Protein AF-A0A955SQ48-F1 (afdb_monomer_lite)

Radius of gyration: 22.97 Å; chains: 1; bounding box: 26×43×62 Å

Structure (mmCIF, N/CA/C/O backbone):
data_AF-A0A955SQ48-F1
#
_entry.id   AF-A0A955SQ48-F1
#
loop_
_atom_site.group_PDB
_atom_site.id
_atom_site.type_symbol
_atom_site.label_atom_id
_atom_site.label_alt_id
_atom_site.label_comp_id
_atom_site.label_asym_id
_atom_site.label_entity_id
_atom_site.label_seq_id
_atom_site.pdbx_PDB_ins_code
_atom_site.Cartn_x
_atom_site.Cartn_y
_atom_site.Cartn_z
_atom_site.occupancy
_atom_site.B_iso_or_equiv
_atom_site.auth_seq_id
_atom_site.auth_comp_id
_atom_site.auth_asym_id
_atom_site.auth_atom_id
_atom_site.pdbx_PDB_model_num
ATOM 1 N N . GLU A 1 1 ? -7.824 2.718 1.942 1.00 55.84 1 GLU A N 1
ATOM 2 C CA . GLU A 1 1 ? -6.817 3.527 1.206 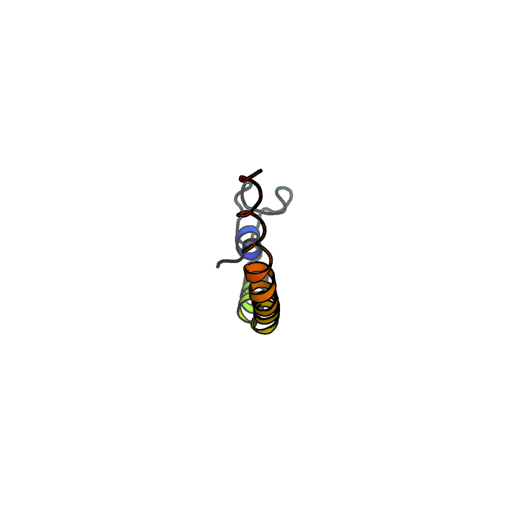1.00 55.84 1 GLU A CA 1
ATOM 3 C C . GLU A 1 1 ? -5.759 4.229 2.076 1.00 55.84 1 GLU A C 1
ATOM 5 O O . GLU A 1 1 ? -4.711 4.566 1.548 1.00 55.84 1 GLU A O 1
ATOM 10 N N . ALA A 1 2 ? -5.930 4.391 3.397 1.00 76.69 2 ALA A N 1
ATOM 11 C CA . ALA A 1 2 ? -4.946 5.074 4.261 1.00 76.69 2 ALA A CA 1
ATOM 12 C C . ALA A 1 2 ? -3.631 4.300 4.544 1.00 76.69 2 ALA A C 1
ATOM 14 O O . ALA A 1 2 ? -2.786 4.767 5.305 1.00 76.69 2 ALA A O 1
ATOM 15 N N . SER A 1 3 ? -3.444 3.107 3.970 1.00 88.56 3 SER A N 1
ATOM 16 C CA . SER A 1 3 ? -2.236 2.303 4.180 1.00 88.56 3 SER A CA 1
ATOM 17 C C . SER A 1 3 ? -1.145 2.699 3.189 1.00 88.56 3 SER A C 1
ATOM 19 O O . SER A 1 3 ? -1.302 2.534 1.978 1.00 88.56 3 SER A O 1
ATOM 21 N N . ILE A 1 4 ? -0.004 3.160 3.712 1.00 90.81 4 ILE A N 1
ATOM 22 C CA . ILE A 1 4 ? 1.175 3.475 2.894 1.00 90.81 4 ILE A CA 1
ATOM 23 C C . ILE A 1 4 ? 1.673 2.247 2.126 1.00 90.81 4 ILE A C 1
ATOM 25 O O . ILE A 1 4 ? 2.107 2.366 0.986 1.00 90.81 4 ILE A O 1
ATOM 29 N N . LEU A 1 5 ? 1.574 1.053 2.716 1.00 90.50 5 LEU A N 1
ATOM 30 C CA . LEU A 1 5 ? 1.991 -0.184 2.065 1.00 90.50 5 LEU A CA 1
ATOM 31 C C . LEU A 1 5 ? 1.099 -0.492 0.860 1.00 90.50 5 LEU A C 1
ATOM 33 O O . LEU A 1 5 ? 1.611 -0.706 -0.236 1.00 90.50 5 LEU A O 1
ATOM 37 N N . TYR A 1 6 ? -0.222 -0.432 1.045 1.00 93.31 6 TYR A N 1
ATOM 38 C CA . TYR A 1 6 ? -1.186 -0.629 -0.037 1.00 93.31 6 TYR A CA 1
ATOM 39 C C . TYR A 1 6 ? -0.954 0.369 -1.181 1.00 93.31 6 TYR A C 1
ATOM 41 O O . TYR A 1 6 ? -0.834 -0.022 -2.341 1.00 93.31 6 TYR A O 1
ATOM 49 N N . HIS A 1 7 ? -0.778 1.651 -0.845 1.00 92.69 7 HIS A N 1
ATOM 50 C CA . HIS A 1 7 ? -0.501 2.704 -1.821 1.00 92.69 7 HIS A CA 1
ATOM 51 C C . HIS A 1 7 ? 0.780 2.442 -2.633 1.00 92.69 7 HIS A C 1
ATOM 53 O O . HIS A 1 7 ? 0.780 2.554 -3.859 1.00 92.69 7 HIS A O 1
ATOM 59 N N . ARG A 1 8 ? 1.874 2.037 -1.975 1.00 92.06 8 ARG A N 1
ATOM 60 C CA . ARG A 1 8 ? 3.157 1.777 -2.651 1.00 92.06 8 ARG A CA 1
ATOM 61 C C . ARG A 1 8 ? 3.151 0.501 -3.488 1.00 92.06 8 ARG A C 1
ATOM 63 O O . ARG A 1 8 ? 3.894 0.423 -4.464 1.00 92.06 8 ARG A O 1
ATOM 70 N N . LEU A 1 9 ? 2.336 -0.488 -3.126 1.00 91.25 9 LEU A N 1
ATOM 71 C CA . LEU A 1 9 ? 2.171 -1.715 -3.903 1.00 91.25 9 LEU A CA 1
ATOM 72 C C . LEU A 1 9 ? 1.276 -1.521 -5.130 1.00 91.25 9 LEU A C 1
ATOM 74 O O . LEU A 1 9 ? 1.452 -2.251 -6.099 1.00 91.25 9 LEU A O 1
ATOM 78 N N . GLY A 1 10 ? 0.356 -0.558 -5.114 1.00 92.62 10 GLY A N 1
ATOM 79 C CA . GLY A 1 10 ? -0.492 -0.229 -6.264 1.00 92.62 10 GLY A CA 1
ATOM 80 C C . GLY A 1 10 ? 0.124 0.759 -7.260 1.00 92.62 10 GLY A C 1
ATOM 81 O O . GLY A 1 10 ? -0.479 1.030 -8.290 1.00 92.62 10 GLY A O 1
ATOM 82 N N . SER A 1 11 ? 1.303 1.320 -6.975 1.00 91.19 11 SER A N 1
ATOM 83 C CA . SER A 1 11 ? 1.920 2.354 -7.815 1.00 91.19 11 SER A CA 1
ATOM 84 C C . SER A 1 11 ? 3.047 1.811 -8.697 1.00 91.19 11 SER A C 1
ATOM 86 O O . SER A 1 11 ? 3.845 0.975 -8.269 1.00 91.19 11 SER A O 1
ATOM 88 N N . THR A 1 12 ? 3.146 2.329 -9.924 1.00 90.50 12 THR A N 1
ATOM 89 C CA . THR A 1 12 ? 4.278 2.116 -10.845 1.00 90.50 12 THR A CA 1
ATOM 90 C C . THR A 1 12 ? 5.222 3.315 -10.923 1.00 90.50 12 THR A C 1
ATOM 92 O O . THR A 1 12 ? 6.312 3.179 -11.489 1.00 90.50 12 THR A O 1
ATOM 95 N N . ASP A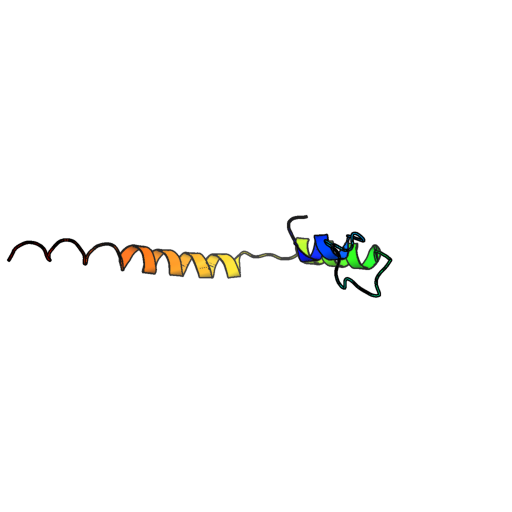 1 13 ? 4.849 4.451 -10.324 1.00 90.56 13 ASP A N 1
ATOM 96 C CA . ASP A 1 13 ? 5.683 5.651 -10.249 1.00 90.56 13 ASP A CA 1
ATOM 97 C C . ASP A 1 13 ? 6.977 5.329 -9.476 1.00 90.56 13 ASP A C 1
ATOM 99 O O . ASP A 1 13 ? 6.893 4.934 -8.309 1.00 90.56 13 ASP A O 1
ATOM 103 N N . PRO A 1 14 ? 8.171 5.489 -10.080 1.00 87.50 14 PRO A N 1
ATOM 104 C CA . PRO A 1 14 ? 9.460 5.249 -9.432 1.00 87.50 14 PRO A CA 1
ATOM 105 C C . PRO A 1 14 ? 9.649 5.949 -8.078 1.00 87.50 14 PRO A C 1
ATOM 107 O O . PRO A 1 14 ? 10.345 5.405 -7.220 1.00 87.50 14 PRO A O 1
ATOM 110 N N . GLY A 1 15 ? 9.040 7.122 -7.871 1.00 90.00 15 GLY A N 1
ATOM 111 C CA . GLY A 1 15 ? 9.127 7.872 -6.613 1.00 90.00 15 GLY A CA 1
ATOM 112 C C . GLY A 1 15 ? 8.272 7.295 -5.480 1.00 90.00 15 GLY A C 1
ATOM 113 O O . GLY A 1 15 ? 8.541 7.546 -4.305 1.00 90.00 15 GLY A O 1
ATOM 114 N N . VAL A 1 16 ? 7.261 6.491 -5.817 1.00 89.31 16 VAL A N 1
ATOM 115 C CA . VAL A 1 16 ? 6.272 5.954 -4.870 1.00 89.31 16 VAL A CA 1
ATOM 116 C C . VAL A 1 16 ? 6.444 4.449 -4.695 1.00 89.31 16 VAL A C 1
ATOM 118 O O . VAL A 1 16 ? 6.448 3.936 -3.570 1.00 89.31 16 VAL A O 1
ATOM 121 N N . ARG A 1 17 ? 6.611 3.724 -5.800 1.00 89.44 17 ARG A N 1
ATOM 122 C CA . ARG A 1 17 ? 6.646 2.265 -5.828 1.00 89.44 17 ARG A CA 1
ATOM 123 C C . ARG A 1 17 ? 7.797 1.696 -5.009 1.00 89.44 17 ARG A C 1
ATOM 125 O O . ARG A 1 17 ? 8.842 2.318 -4.826 1.00 89.44 17 ARG A O 1
ATOM 132 N N . MET A 1 18 ? 7.617 0.458 -4.571 1.00 86.38 18 MET A N 1
ATOM 133 C CA . MET A 1 18 ? 8.695 -0.376 -4.046 1.00 86.38 18 MET A CA 1
ATOM 134 C C . MET A 1 18 ? 8.561 -1.817 -4.576 1.00 86.38 18 MET A C 1
ATOM 136 O O . MET A 1 18 ? 7.435 -2.320 -4.687 1.00 86.38 18 MET A O 1
ATOM 140 N N . PRO A 1 19 ? 9.682 -2.502 -4.882 1.00 84.06 19 PRO A N 1
ATOM 141 C CA . PRO A 1 19 ? 11.031 -1.944 -5.017 1.00 84.06 19 PRO A CA 1
ATOM 142 C C . PRO A 1 19 ? 11.146 -0.996 -6.227 1.00 84.06 19 PRO A C 1
ATOM 144 O O . PRO A 1 19 ? 10.432 -1.122 -7.227 1.00 84.06 19 PRO A O 1
ATOM 147 N N . VAL A 1 20 ? 12.057 -0.022 -6.132 1.00 79.25 20 VAL A N 1
ATOM 148 C CA . VAL A 1 20 ? 12.267 0.993 -7.185 1.00 79.25 20 VAL A CA 1
ATOM 149 C C . VAL A 1 20 ? 12.780 0.350 -8.478 1.00 79.25 20 VAL A C 1
ATOM 151 O O . VAL A 1 20 ? 12.366 0.727 -9.568 1.00 79.25 20 VAL A O 1
ATOM 154 N N . VAL A 1 21 ? 13.602 -0.695 -8.378 1.00 78.81 21 VAL A N 1
ATOM 155 C CA . VAL A 1 21 ? 14.143 -1.453 -9.518 1.00 78.81 21 VAL A CA 1
ATOM 156 C C . VAL A 1 21 ? 13.452 -2.807 -9.676 1.00 78.81 21 VAL A C 1
ATOM 158 O O . VAL A 1 21 ? 12.993 -3.397 -8.704 1.00 78.81 21 VAL A O 1
ATOM 161 N N . GLY A 1 22 ? 13.354 -3.295 -10.915 1.00 74.38 22 GLY A N 1
ATOM 162 C CA . GLY A 1 22 ? 12.907 -4.664 -11.214 1.00 74.38 22 GLY A CA 1
ATOM 163 C C . GLY A 1 22 ? 11.395 -4.929 -11.200 1.00 74.38 22 GLY A C 1
ATOM 164 O O . GLY A 1 22 ? 10.990 -6.029 -11.552 1.00 74.38 22 GLY A O 1
ATOM 165 N N . ARG A 1 23 ? 10.546 -3.949 -10.853 1.00 80.62 23 ARG A N 1
ATOM 166 C CA . ARG A 1 23 ? 9.083 -4.124 -10.766 1.00 80.62 23 ARG A CA 1
ATOM 167 C C . ARG A 1 23 ? 8.293 -3.186 -11.687 1.00 80.62 23 ARG A C 1
ATOM 169 O O . ARG A 1 23 ? 7.913 -2.103 -11.274 1.00 80.62 23 ARG A O 1
ATOM 176 N N . SER A 1 24 ? 7.972 -3.585 -12.911 1.00 79.00 24 SER A N 1
ATOM 177 C CA . SER A 1 24 ? 7.216 -2.729 -13.848 1.00 79.00 24 SER A CA 1
ATOM 178 C C . SER A 1 24 ? 5.690 -2.876 -13.792 1.00 79.00 24 SER A C 1
ATOM 180 O O . SER A 1 24 ? 4.998 -2.022 -14.337 1.00 79.00 24 SER A O 1
ATOM 182 N N . LEU A 1 25 ? 5.165 -3.924 -13.148 1.00 85.75 25 LEU A N 1
ATOM 183 C CA . LEU A 1 25 ? 3.738 -4.258 -13.154 1.00 85.75 25 LEU A CA 1
ATOM 184 C C . LEU A 1 25 ? 3.132 -4.226 -11.738 1.00 85.75 25 LEU A C 1
ATOM 186 O O . LEU A 1 25 ? 3.795 -4.543 -10.739 1.00 85.75 25 LEU A O 1
ATOM 190 N N . VAL A 1 26 ? 1.854 -3.859 -11.660 1.00 90.56 26 VAL A N 1
ATOM 191 C CA . VAL A 1 26 ? 1.015 -4.033 -10.470 1.00 90.56 26 VAL A CA 1
ATOM 192 C C . VAL A 1 26 ? 0.364 -5.410 -10.528 1.00 90.56 26 VAL A C 1
ATOM 194 O O . VAL A 1 26 ? -0.140 -5.827 -11.565 1.00 90.56 26 VAL A O 1
ATOM 197 N N . HIS A 1 27 ? 0.417 -6.134 -9.411 1.00 92.94 27 HIS A N 1
ATOM 198 C CA . HIS A 1 27 ? -0.228 -7.433 -9.278 1.00 92.94 27 HIS A CA 1
ATOM 199 C C . HIS A 1 27 ? -1.612 -7.237 -8.651 1.00 92.94 27 HIS A C 1
ATOM 201 O O . HIS A 1 27 ? -1.731 -7.194 -7.426 1.00 92.94 27 HIS A O 1
ATOM 207 N N . GLU A 1 28 ? -2.631 -7.074 -9.494 1.00 94.31 28 GLU A N 1
ATOM 208 C CA . GLU A 1 28 ? -3.984 -6.661 -9.083 1.00 94.31 28 GLU A CA 1
ATOM 209 C C . GLU A 1 28 ? -4.631 -7.627 -8.083 1.00 94.31 28 GLU A C 1
ATOM 211 O O . GLU A 1 28 ? -5.152 -7.198 -7.057 1.00 94.31 28 GLU A O 1
ATOM 216 N N . GLU A 1 29 ? -4.529 -8.939 -8.318 1.00 95.88 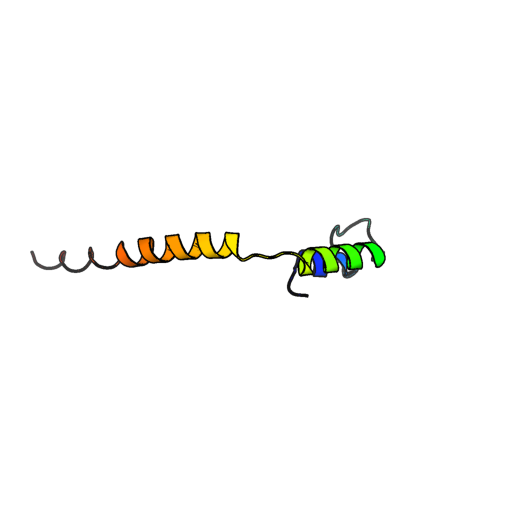29 GLU A N 1
ATOM 217 C CA . GLU A 1 29 ? -5.098 -9.955 -7.420 1.00 95.88 29 GLU A CA 1
ATOM 218 C C . GLU A 1 29 ? -4.462 -9.896 -6.023 1.00 95.88 29 GLU A C 1
ATOM 220 O O . GLU A 1 29 ? -5.140 -9.903 -5.000 1.00 95.88 29 GLU A O 1
ATOM 225 N N . GLY A 1 30 ? -3.139 -9.748 -5.971 1.00 93.69 30 GLY A N 1
ATOM 226 C CA . GLY A 1 30 ? -2.414 -9.628 -4.703 1.00 93.69 30 GLY A CA 1
ATOM 227 C C . GLY A 1 30 ? -2.714 -8.314 -3.987 1.00 93.69 30 GLY A C 1
ATOM 228 O O . GLY A 1 30 ? -2.770 -8.279 -2.760 1.00 93.69 30 GLY A O 1
ATOM 229 N N . LEU A 1 31 ? -2.938 -7.236 -4.740 1.00 94.31 31 LEU A N 1
ATOM 230 C CA . LEU A 1 31 ? -3.357 -5.960 -4.178 1.00 94.31 31 LEU A CA 1
ATOM 231 C C . LEU A 1 31 ? -4.758 -6.079 -3.556 1.00 94.31 31 LEU A C 1
ATOM 233 O O . LEU A 1 31 ? -4.957 -5.605 -2.439 1.00 94.31 31 LEU A O 1
ATOM 237 N N . ALA A 1 32 ? -5.685 -6.774 -4.222 1.00 95.44 32 ALA A N 1
ATOM 238 C CA . ALA A 1 32 ? -7.020 -7.052 -3.697 1.00 95.44 32 ALA A CA 1
ATOM 239 C C . ALA A 1 32 ? -6.973 -7.850 -2.381 1.00 95.44 32 ALA A C 1
ATOM 241 O O . ALA A 1 32 ? -7.606 -7.439 -1.412 1.00 95.44 32 ALA A O 1
ATOM 242 N N . LEU A 1 33 ? -6.146 -8.898 -2.298 1.00 96.06 33 LEU A N 1
ATOM 243 C CA . LEU A 1 33 ? -5.972 -9.679 -1.063 1.00 96.06 33 LEU A CA 1
ATOM 244 C C . LEU A 1 33 ? -5.425 -8.835 0.097 1.00 96.06 33 LEU A C 1
ATOM 246 O O . LEU A 1 33 ? -5.880 -8.941 1.232 1.00 96.06 33 LEU A O 1
ATOM 250 N N . ILE A 1 34 ? -4.449 -7.962 -0.174 1.00 93.94 34 ILE A N 1
ATOM 251 C CA . ILE A 1 34 ? -3.885 -7.071 0.852 1.00 93.94 34 ILE A CA 1
ATOM 252 C C . ILE A 1 34 ? -4.923 -6.050 1.314 1.00 93.94 34 ILE A C 1
ATOM 254 O O . ILE A 1 34 ? -4.951 -5.700 2.494 1.00 93.94 34 ILE A O 1
ATOM 258 N N . ARG A 1 35 ? -5.761 -5.552 0.396 1.00 93.56 35 ARG A N 1
ATOM 259 C CA . ARG A 1 35 ? -6.860 -4.650 0.741 1.00 93.56 35 ARG A CA 1
ATOM 260 C C . ARG A 1 35 ? -7.817 -5.313 1.720 1.00 93.56 35 ARG A C 1
ATOM 262 O O . ARG A 1 35 ? -8.073 -4.734 2.769 1.00 93.56 35 ARG A O 1
ATOM 269 N N . GLU A 1 36 ? -8.297 -6.500 1.367 1.00 93.94 36 GLU A N 1
ATOM 270 C CA . GLU A 1 36 ? -9.222 -7.284 2.183 1.00 93.94 36 GLU A CA 1
ATOM 271 C C . GLU A 1 36 ? -8.624 -7.547 3.567 1.00 93.94 36 GLU A C 1
ATOM 273 O O . GLU A 1 36 ? -9.224 -7.190 4.576 1.00 93.94 36 GLU A O 1
ATOM 278 N N . TRP A 1 37 ? -7.375 -8.016 3.620 1.00 92.69 37 TRP A N 1
ATOM 279 C CA . TRP A 1 37 ? -6.674 -8.243 4.882 1.00 92.69 37 TRP A CA 1
ATOM 280 C C . TRP A 1 37 ? -6.601 -6.986 5.765 1.00 92.69 37 TRP A C 1
ATOM 282 O O . TRP A 1 37 ? -6.847 -7.071 6.965 1.00 92.69 37 TRP A O 1
ATOM 292 N N . ILE A 1 38 ? -6.290 -5.811 5.195 1.00 90.44 38 ILE A N 1
ATOM 293 C CA . ILE A 1 38 ? -6.267 -4.538 5.943 1.00 90.44 38 ILE A CA 1
ATOM 294 C C . ILE A 1 38 ? -7.665 -4.178 6.459 1.00 90.44 38 ILE A C 1
ATOM 296 O O . ILE A 1 38 ? -7.788 -3.675 7.574 1.00 90.44 38 ILE A O 1
ATOM 300 N N . GLU A 1 39 ? -8.702 -4.389 5.649 1.00 89.69 39 GLU A N 1
ATOM 301 C CA . GLU A 1 39 ? -10.093 -4.096 6.010 1.00 89.69 39 GLU A CA 1
ATOM 302 C C . GLU A 1 39 ? -10.595 -5.015 7.141 1.00 89.69 39 GLU A C 1
ATOM 304 O O . GLU A 1 39 ? -11.368 -4.569 7.990 1.00 89.69 39 GLU A O 1
ATOM 309 N N . GLU A 1 40 ? -10.095 -6.249 7.224 1.00 90.81 40 GLU A N 1
ATOM 310 C CA . GLU A 1 40 ? -10.383 -7.191 8.313 1.00 90.81 40 GLU A CA 1
ATOM 311 C C . GLU A 1 40 ? -9.634 -6.883 9.620 1.00 90.81 40 GLU A C 1
ATOM 313 O O . GLU A 1 40 ? -10.005 -7.394 10.684 1.00 90.81 40 GLU A O 1
ATOM 318 N N . MET A 1 41 ? -8.588 -6.047 9.586 1.00 86.94 41 MET A N 1
ATOM 319 C CA . MET A 1 41 ? -7.829 -5.709 10.790 1.00 86.94 41 MET A CA 1
ATOM 320 C C . MET A 1 41 ? -8.693 -4.914 11.777 1.00 86.94 41 MET A C 1
ATOM 322 O O . MET A 1 41 ? -8.880 -3.701 11.671 1.00 86.94 41 MET A O 1
ATOM 326 N N . GLN A 1 42 ? -9.163 -5.596 12.819 1.00 69.56 42 GLN A N 1
ATOM 327 C CA . GLN A 1 42 ? -9.724 -4.955 13.998 1.00 69.56 42 GLN A CA 1
ATOM 328 C C . GLN A 1 42 ? -8.570 -4.479 14.894 1.00 69.56 42 GLN A C 1
ATOM 330 O O . GLN A 1 42 ? -7.845 -5.279 15.484 1.00 69.56 42 GLN A O 1
ATOM 335 N N . TYR A 1 43 ? -8.427 -3.161 15.058 1.00 70.38 43 TYR A N 1
ATOM 336 C CA . TYR A 1 43 ? -7.449 -2.547 15.969 1.00 70.38 43 TYR A CA 1
ATOM 337 C C . TYR A 1 43 ? -7.945 -2.219 17.406 1.00 70.38 43 TYR A C 1
ATOM 339 O O . TYR A 1 43 ? -7.301 -1.392 18.059 1.00 70.38 43 TYR A O 1
ATOM 347 N N . PRO A 1 44 ? -9.037 -2.783 17.974 1.00 63.12 44 PRO A N 1
ATOM 348 C CA . PRO A 1 44 ? -9.562 -2.285 19.244 1.00 63.12 44 PRO A CA 1
ATOM 349 C C . PRO A 1 44 ? -8.627 -2.561 20.428 1.00 63.12 44 PRO A C 1
ATOM 351 O O . PRO A 1 44 ? -8.547 -1.738 21.334 1.00 63.12 44 PRO A O 1
ATOM 354 N N . GLU A 1 45 ? -7.874 -3.663 20.427 1.00 59.12 45 GLU A N 1
ATOM 355 C CA . GLU A 1 45 ? -7.060 -4.035 21.595 1.00 59.12 45 GLU A CA 1
ATOM 356 C C . GLU A 1 45 ? -5.703 -3.317 21.664 1.00 59.12 45 GLU A C 1
ATOM 358 O O . GLU A 1 45 ? -5.229 -2.996 22.754 1.00 59.12 45 GLU A O 1
ATOM 363 N N . LEU A 1 46 ? -5.107 -2.960 20.520 1.00 58.03 46 LEU A N 1
ATOM 364 C CA . LEU A 1 46 ? -3.865 -2.175 20.497 1.00 58.03 46 LEU A CA 1
ATOM 365 C C . LEU A 1 46 ? -4.109 -0.711 20.895 1.00 58.03 46 LEU A C 1
ATOM 367 O O . LEU A 1 46 ? -3.296 -0.128 21.607 1.00 58.03 46 LEU A O 1
ATOM 371 N N . VAL A 1 47 ? -5.245 -0.118 20.513 1.00 59.19 47 VAL A N 1
ATOM 372 C CA . VAL A 1 47 ? -5.579 1.277 20.860 1.00 59.19 47 VAL A CA 1
ATOM 373 C C . VAL A 1 47 ? -5.874 1.433 22.359 1.00 59.19 47 VAL A C 1
ATOM 375 O O . VAL A 1 47 ? -5.361 2.364 22.988 1.00 59.19 47 VAL A O 1
ATOM 378 N N . LYS A 1 48 ? -6.587 0.477 22.973 1.00 55.78 48 LYS A N 1
ATOM 379 C CA . LYS A 1 48 ? -6.893 0.476 24.421 1.00 55.78 48 LYS A CA 1
ATOM 380 C C . LYS A 1 48 ? -5.639 0.498 25.302 1.00 55.78 48 LYS A C 1
ATOM 382 O O . LYS A 1 48 ? -5.625 1.133 26.360 1.00 55.78 48 LYS A O 1
ATOM 387 N N . GLN A 1 49 ? -4.559 -0.143 24.854 1.00 52.75 49 GLN A N 1
ATOM 388 C CA . GLN A 1 49 ? -3.288 -0.187 25.583 1.00 52.75 49 GLN A CA 1
ATOM 389 C C . GLN A 1 49 ? -2.566 1.175 25.609 1.00 52.75 49 GLN A C 1
ATOM 391 O O . GLN A 1 49 ? -1.823 1.477 26.547 1.00 52.75 49 GLN A O 1
ATOM 396 N N . HIS A 1 50 ? -2.797 2.029 24.606 1.00 53.06 50 HIS A N 1
ATOM 397 C CA . HIS A 1 50 ? -2.227 3.376 24.557 1.00 53.06 50 HIS A CA 1
ATOM 398 C C . HIS A 1 50 ? -2.993 4.386 25.421 1.00 53.06 50 HIS A C 1
ATOM 400 O O . HIS A 1 50 ? -2.367 5.297 25.967 1.00 53.06 50 HIS A O 1
ATOM 406 N N . GLU A 1 51 ? -4.302 4.219 25.612 1.00 54.00 51 GLU A N 1
ATOM 407 C CA . GLU A 1 51 ? -5.108 5.114 26.455 1.00 54.00 51 GLU A CA 1
ATOM 408 C C . GLU A 1 51 ? -4.743 4.992 27.941 1.00 54.00 51 GLU A C 1
ATOM 410 O O . GLU A 1 51 ? -4.554 6.008 28.611 1.00 54.00 51 GLU A O 1
ATOM 415 N N . HIS A 1 52 ? -4.489 3.772 28.430 1.00 50.75 52 HIS A N 1
ATOM 416 C CA . HIS A 1 52 ? -4.089 3.537 29.825 1.00 50.75 52 HIS A CA 1
ATOM 417 C C . HIS A 1 52 ? -2.750 4.192 30.215 1.00 50.75 52 HIS A C 1
ATOM 419 O O . HIS A 1 52 ? -2.524 4.486 31.387 1.00 50.75 52 HIS A O 1
ATOM 425 N N . ARG A 1 53 ? -1.861 4.478 29.250 1.00 55.41 53 ARG A N 1
ATOM 426 C CA . ARG A 1 53 ? -0.565 5.136 29.514 1.00 55.41 53 ARG A CA 1
ATOM 427 C C . ARG A 1 53 ? -0.607 6.661 29.397 1.00 55.41 53 ARG A C 1
ATOM 429 O O . ARG A 1 53 ? 0.288 7.330 29.911 1.00 55.41 53 ARG A O 1
ATOM 436 N N . ARG A 1 54 ? -1.628 7.235 28.746 1.00 51.25 54 ARG A N 1
ATOM 437 C CA . ARG A 1 54 ? -1.757 8.698 28.585 1.00 51.25 54 ARG A CA 1
ATOM 438 C C . ARG A 1 54 ? -2.209 9.385 29.873 1.00 51.25 54 ARG A C 1
ATOM 440 O O . ARG A 1 54 ? -1.766 10.498 30.145 1.00 51.25 54 ARG A O 1
ATOM 447 N N . THR A 1 55 ? -3.002 8.707 30.699 1.00 51.91 55 THR A N 1
ATOM 448 C CA . THR A 1 55 ? -3.465 9.251 31.986 1.00 51.91 55 THR A CA 1
ATOM 449 C C . THR A 1 55 ? -2.351 9.286 33.037 1.00 51.91 55 THR A C 1
ATOM 451 O O . THR A 1 55 ? -2.313 10.200 33.853 1.00 51.91 55 THR A O 1
ATOM 454 N N . ALA A 1 56 ? -1.388 8.359 32.976 1.00 55.00 56 ALA A N 1
ATOM 455 C CA . ALA A 1 56 ? -0.255 8.327 33.904 1.00 55.00 56 ALA A CA 1
ATOM 456 C C . ALA A 1 56 ? 0.781 9.440 33.637 1.00 55.00 56 ALA A C 1
ATOM 458 O O . ALA A 1 56 ? 1.361 9.983 34.572 1.00 55.00 56 ALA A O 1
ATOM 459 N N . LEU A 1 57 ? 0.995 9.830 32.375 1.00 52.88 57 LEU A N 1
ATOM 460 C CA . LEU A 1 57 ? 2.018 10.824 32.014 1.00 52.88 57 LEU A CA 1
ATOM 461 C C . LEU A 1 57 ? 1.531 12.280 32.072 1.00 52.88 57 LEU A C 1
ATOM 463 O O . LEU A 1 57 ? 2.347 13.179 32.250 1.00 52.88 57 LEU A O 1
ATOM 467 N N . LEU A 1 58 ? 0.222 12.539 31.985 1.00 55.28 58 LEU A N 1
ATOM 468 C CA . LEU A 1 58 ? -0.325 13.900 32.122 1.00 55.28 58 LEU A CA 1
ATOM 469 C C . LEU A 1 58 ? -0.391 14.401 33.580 1.00 55.28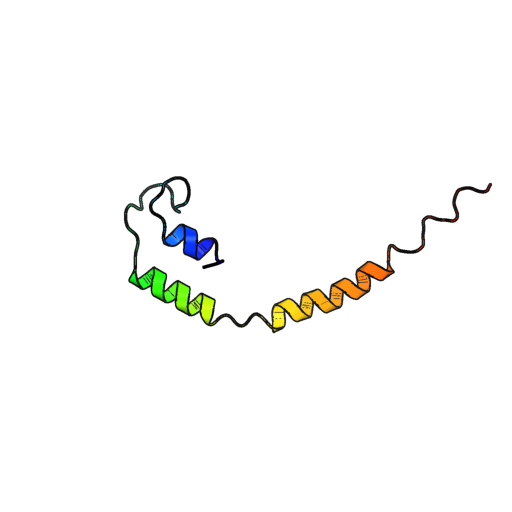 58 LEU A C 1
ATOM 471 O O . LEU A 1 58 ? -0.576 15.601 33.795 1.00 55.28 58 LEU A O 1
ATOM 475 N N . GLY A 1 59 ? -0.217 13.509 34.564 1.00 52.56 59 GLY A N 1
ATOM 476 C CA . GLY A 1 59 ? -0.128 13.845 35.991 1.00 52.56 59 GLY A CA 1
ATOM 477 C C . GLY A 1 59 ? 1.299 14.052 36.515 1.00 52.56 59 GLY A C 1
ATOM 478 O O . GLY A 1 59 ? 1.475 14.745 37.509 1.00 52.56 59 GLY A O 1
ATOM 479 N N . LEU A 1 60 ? 2.319 13.508 35.841 1.00 56.94 60 LEU A N 1
ATOM 480 C CA . LEU A 1 60 ? 3.711 13.510 36.325 1.00 56.94 60 LEU A CA 1
ATOM 481 C C . LEU A 1 60 ? 4.538 14.746 35.927 1.00 56.94 60 LEU A C 1
ATOM 483 O O . LEU A 1 60 ? 5.658 14.894 36.394 1.00 56.94 60 LEU A O 1
ATOM 487 N N . TRP A 1 61 ? 3.997 15.644 35.099 1.00 54.59 61 TRP A N 1
ATOM 488 C CA . TRP A 1 61 ? 4.695 16.862 34.651 1.00 54.59 61 TRP A CA 1
ATOM 489 C C . TRP A 1 61 ? 3.993 18.170 35.061 1.00 54.59 61 TRP A C 1
ATOM 491 O O . TRP A 1 61 ? 4.326 19.227 34.531 1.00 54.59 61 TRP A O 1
ATOM 501 N N . ARG A 1 62 ? 2.998 18.139 35.968 1.00 55.12 62 ARG A N 1
ATOM 502 C CA . ARG A 1 62 ? 2.192 19.336 36.298 1.00 55.12 62 ARG A CA 1
ATOM 503 C C . ARG A 1 62 ? 2.624 20.107 37.552 1.00 55.12 62 ARG A C 1
ATOM 505 O O . ARG A 1 62 ? 2.215 21.255 37.678 1.00 55.12 62 ARG A O 1
ATOM 512 N N . THR A 1 63 ? 3.463 19.582 38.440 1.00 57.38 63 THR A N 1
ATOM 513 C CA . THR A 1 63 ? 3.870 20.335 39.644 1.00 57.38 63 THR A CA 1
ATOM 514 C C . THR A 1 63 ? 5.286 19.984 40.083 1.00 57.38 63 THR A C 1
ATOM 516 O O . THR A 1 63 ? 5.440 19.195 40.996 1.00 57.38 63 THR A O 1
ATOM 519 N N . ASP A 1 64 ? 6.303 20.553 39.433 1.00 52.44 64 ASP A N 1
ATOM 520 C CA . ASP A 1 64 ? 7.667 20.647 40.000 1.00 52.44 64 ASP A CA 1
ATOM 521 C C . ASP A 1 64 ? 8.453 21.839 3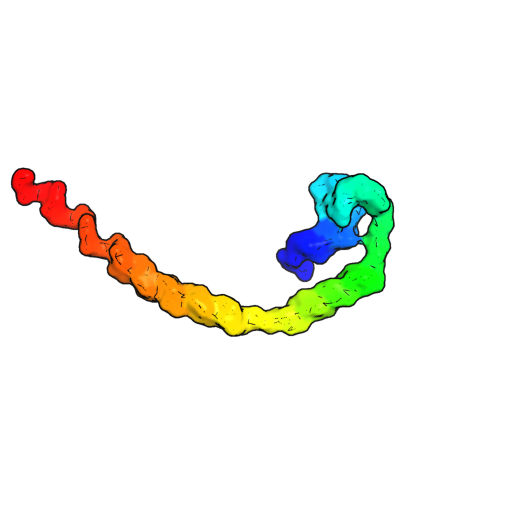9.407 1.00 52.44 64 ASP A 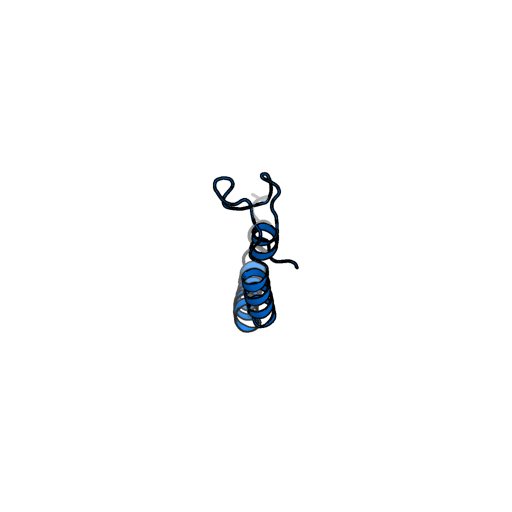C 1
ATOM 523 O O . ASP A 1 64 ? 9.663 21.797 39.213 1.00 52.44 64 ASP A O 1
ATOM 527 N N . GLY A 1 65 ? 7.759 22.934 39.067 1.00 53.25 65 GLY A N 1
ATOM 528 C CA . GLY A 1 65 ? 8.380 24.096 38.411 1.00 53.25 65 GLY A CA 1
ATOM 529 C C . GLY A 1 65 ? 8.058 25.467 39.005 1.00 53.25 65 GLY A C 1
ATOM 530 O O . GLY A 1 65 ? 8.482 26.465 38.434 1.00 53.25 65 GLY A O 1
ATOM 531 N N . ALA A 1 66 ? 7.307 25.552 40.108 1.00 49.59 66 ALA A N 1
ATOM 532 C CA . ALA A 1 66 ? 6.785 26.833 40.606 1.00 49.59 66 ALA A CA 1
ATOM 533 C C . ALA A 1 66 ? 7.366 27.314 41.951 1.00 49.59 66 ALA A C 1
ATOM 535 O O . ALA A 1 66 ? 6.909 28.335 42.452 1.00 49.59 66 ALA A O 1
ATOM 536 N N . GLU A 1 67 ? 8.373 26.644 42.527 1.00 52.19 67 GLU A N 1
ATOM 537 C CA . GLU A 1 67 ? 8.897 27.008 43.862 1.00 52.19 67 GLU A CA 1
ATOM 538 C C . GLU A 1 67 ? 10.400 27.340 43.929 1.00 52.19 67 GLU A C 1
ATOM 540 O O . GLU A 1 67 ? 10.939 27.545 45.010 1.00 52.19 67 GLU A O 1
ATOM 545 N N . ALA A 1 68 ? 11.088 27.482 42.791 1.00 51.84 68 ALA A N 1
ATOM 546 C CA . ALA A 1 68 ? 12.525 27.793 42.752 1.00 51.84 68 ALA A CA 1
ATOM 547 C C . ALA A 1 68 ? 12.841 29.221 42.253 1.00 51.84 68 ALA A C 1
ATOM 549 O O . ALA A 1 68 ? 13.768 29.424 41.477 1.00 51.84 68 ALA A O 1
ATOM 550 N N . SER A 1 69 ? 12.065 30.224 42.680 1.00 46.03 69 SER A N 1
ATOM 551 C CA . SER A 1 69 ? 12.417 31.645 42.503 1.00 46.03 69 SER A CA 1
ATOM 552 C C . SER A 1 69 ? 11.908 32.486 43.677 1.00 46.03 69 SER A C 1
ATOM 554 O O . SER A 1 69 ? 11.106 33.403 43.512 1.00 46.03 69 SER A O 1
ATOM 556 N N . SER A 1 70 ? 12.338 32.135 44.887 1.00 45.38 70 SER A N 1
ATOM 557 C CA . SER A 1 70 ? 12.197 32.960 46.092 1.00 45.38 70 SER A CA 1
ATOM 558 C C . SER A 1 70 ? 13.114 32.401 47.184 1.00 45.38 70 SER A C 1
ATOM 560 O O . SER A 1 70 ? 12.655 31.714 48.096 1.00 45.38 70 SER A O 1
ATOM 562 N N . ARG A 1 71 ? 14.426 32.611 47.022 1.00 38.47 71 ARG A N 1
ATOM 563 C CA . ARG A 1 71 ? 15.455 32.771 48.068 1.00 38.47 71 ARG A CA 1
ATOM 564 C C . ARG A 1 71 ? 16.834 32.879 47.436 1.00 38.47 71 ARG A C 1
ATOM 566 O O . ARG A 1 71 ? 17.100 32.109 46.491 1.00 38.47 71 ARG A O 1
#

Secondary structure (DSSP, 8-state):
---HHHHHHS---TTT-SSSSS--S--HHHHHHHHHHHHH---HHHHHHHHHHHHHHTTTTSSSSSSSS--

Foldseek 3Di:
DPDLVLQQLQDQPLVRHPPSPDDRDRDVVVSVVVVVVVVPDDPPPVVVVVVVVVVVVVPPPDDDPDPPPDD

Sequence (71 aa):
EASILYHRLGSTDPGVRMPVVGRSLVHEEGLALIREWIEEMQYPELVKQHEHRRTALLGLWRTDGAEASSR

pLDDT: mean 74.08, std 18.16, range [38.47, 96.06]